Protein AF-A0A6H9S3R0-F1 (afdb_monomer_lite)

Organism: NCBI:txid191390

Secondary structure (DSSP, 8-state):
-EETTEEEETTEEEE--S-PPTT----------S---HHHHHHHHHHHHTS--TT-HHHHHHHHHHHHHHHHHHHHHHHHHHHHHHHHHHHHHHHHHHHHHHHHHHHHHHHHHHHHH---HHHHHHHHHHHHHHHHHHHHHHHHHHHHSSSTT-

Structure (mmCIF, N/CA/C/O backbone):
data_AF-A0A6H9S3R0-F1
#
_entry.id   AF-A0A6H9S3R0-F1
#
loop_
_atom_site.group_PDB
_atom_site.id
_atom_site.type_symbol
_atom_site.label_atom_id
_atom_site.label_alt_id
_atom_site.label_comp_id
_atom_site.label_asym_id
_atom_site.label_entity_id
_atom_site.label_seq_id
_atom_site.pdbx_PDB_ins_code
_atom_site.Cartn_x
_atom_site.Cartn_y
_atom_site.Cartn_z
_atom_site.occupancy
_atom_site.B_iso_or_equiv
_atom_site.auth_seq_id
_atom_site.auth_comp_id
_atom_site.auth_asym_id
_atom_site.auth_atom_id
_atom_site.pdbx_PDB_model_num
ATOM 1 N N . THR A 1 1 ? 37.879 4.107 -17.751 1.00 68.81 1 THR A N 1
ATOM 2 C CA . THR A 1 1 ? 38.901 3.214 -18.325 1.00 68.81 1 THR A CA 1
ATOM 3 C C . THR A 1 1 ? 38.232 2.282 -19.314 1.00 68.81 1 THR A C 1
ATOM 5 O O . THR A 1 1 ? 37.128 1.831 -19.045 1.00 68.81 1 THR A O 1
ATOM 8 N N . LEU A 1 2 ? 38.848 2.043 -20.473 1.00 72.81 2 LEU A N 1
ATOM 9 C CA . LEU A 1 2 ? 38.367 1.066 -21.456 1.00 72.81 2 LEU A CA 1
ATOM 10 C C . LEU A 1 2 ? 39.265 -0.171 -21.364 1.00 72.81 2 LEU A C 1
ATOM 12 O O . LEU A 1 2 ? 40.476 -0.052 -21.534 1.00 72.81 2 LEU A O 1
ATOM 16 N N . ALA A 1 3 ? 38.681 -1.328 -21.063 1.00 76.25 3 ALA A N 1
ATOM 17 C CA . ALA A 1 3 ? 39.370 -2.612 -21.031 1.00 76.25 3 ALA A CA 1
ATOM 18 C C . ALA A 1 3 ? 38.649 -3.580 -21.978 1.00 76.25 3 ALA A C 1
ATOM 20 O O . ALA A 1 3 ? 37.535 -4.027 -21.700 1.00 76.25 3 ALA A O 1
ATOM 21 N N . GLY A 1 4 ? 39.266 -3.871 -23.127 1.00 78.25 4 GLY A N 1
ATOM 22 C CA . GLY A 1 4 ? 38.613 -4.625 -24.199 1.00 78.25 4 GLY A CA 1
ATOM 23 C C . GLY A 1 4 ? 37.344 -3.914 -24.679 1.00 78.25 4 GLY A C 1
ATOM 24 O O . GLY A 1 4 ? 37.394 -2.749 -25.062 1.00 78.25 4 GLY A O 1
ATOM 25 N N . ASN A 1 5 ? 36.206 -4.607 -24.613 1.00 78.31 5 ASN A N 1
ATOM 26 C CA . ASN A 1 5 ? 34.889 -4.083 -24.987 1.00 78.31 5 ASN A CA 1
ATOM 27 C C . ASN A 1 5 ? 34.134 -3.413 -23.825 1.00 78.31 5 ASN A C 1
ATOM 29 O O . ASN A 1 5 ? 33.007 -2.965 -24.018 1.00 78.31 5 ASN A O 1
ATOM 33 N N . VAL A 1 6 ? 34.712 -3.351 -22.620 1.00 80.00 6 VAL A N 1
ATOM 34 C CA . VAL A 1 6 ? 34.047 -2.773 -21.446 1.00 80.00 6 VAL A CA 1
ATOM 35 C C . VAL A 1 6 ? 34.621 -1.396 -21.140 1.00 80.00 6 VAL A C 1
A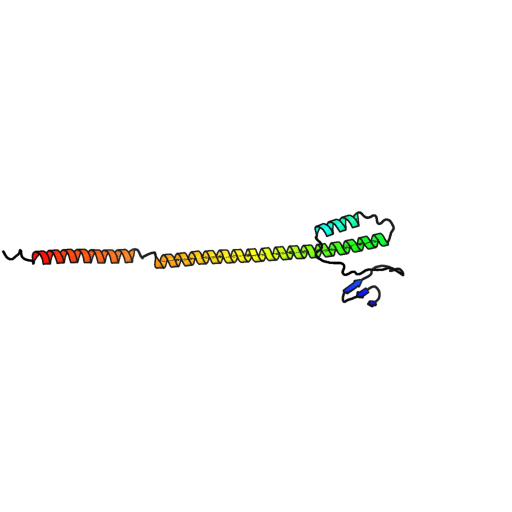TOM 37 O O . VAL A 1 6 ? 35.794 -1.253 -20.788 1.00 80.00 6 VAL A O 1
ATOM 40 N N . ALA A 1 7 ? 33.778 -0.373 -21.259 1.00 81.38 7 ALA A N 1
ATOM 41 C CA . ALA A 1 7 ? 34.076 0.982 -20.828 1.00 81.38 7 ALA A CA 1
ATOM 42 C C . ALA A 1 7 ? 33.515 1.206 -19.421 1.00 81.38 7 ALA A C 1
ATOM 44 O O . ALA A 1 7 ? 32.307 1.156 -19.208 1.00 81.38 7 ALA A O 1
ATOM 45 N N . THR A 1 8 ? 34.386 1.493 -18.460 1.00 79.75 8 THR A N 1
ATOM 46 C CA . THR A 1 8 ? 33.992 1.870 -17.100 1.00 79.75 8 THR A CA 1
ATOM 47 C C . THR A 1 8 ? 34.208 3.364 -16.898 1.00 79.75 8 THR A C 1
ATOM 49 O O . THR A 1 8 ? 35.324 3.864 -17.061 1.00 79.75 8 THR A O 1
ATOM 52 N N . ALA A 1 9 ? 33.164 4.092 -16.517 1.00 78.19 9 ALA A N 1
ATOM 53 C CA . ALA A 1 9 ? 33.238 5.514 -16.189 1.00 78.19 9 ALA A CA 1
ATOM 54 C C . ALA A 1 9 ? 32.335 5.816 -14.990 1.00 78.19 9 ALA A C 1
ATOM 56 O O . ALA A 1 9 ? 31.217 5.317 -14.916 1.00 78.19 9 ALA A O 1
ATOM 57 N N . SER 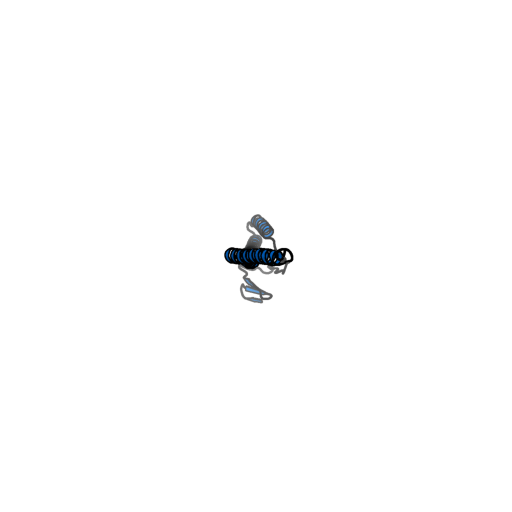A 1 10 ? 32.832 6.610 -14.036 1.00 75.88 10 SER A N 1
ATOM 58 C CA . SER A 1 10 ? 32.068 7.058 -12.857 1.00 75.88 10 SER A CA 1
ATOM 59 C C . SER A 1 10 ? 31.362 5.933 -12.075 1.00 75.88 10 SER A C 1
ATOM 61 O O . SER A 1 10 ? 30.280 6.136 -11.537 1.00 75.88 10 SER A O 1
ATOM 63 N N . GLY A 1 11 ? 31.963 4.736 -12.022 1.00 77.56 11 GLY A N 1
ATOM 64 C CA . GLY A 1 11 ? 31.417 3.562 -11.324 1.00 77.56 11 GLY A CA 1
ATOM 65 C C . GLY A 1 11 ? 30.421 2.717 -12.130 1.00 77.56 11 GLY A C 1
ATOM 66 O O . GLY A 1 11 ? 30.031 1.649 -11.669 1.00 77.56 11 GLY A O 1
ATOM 67 N N . VAL A 1 12 ? 30.052 3.138 -13.342 1.00 77.12 12 VAL A N 1
ATOM 68 C CA . VAL A 1 12 ? 29.163 2.394 -14.245 1.00 77.12 12 VAL A CA 1
ATOM 69 C C . VAL A 1 12 ? 29.993 1.687 -15.313 1.00 77.12 12 VAL A C 1
ATOM 71 O O . VAL A 1 12 ? 30.957 2.253 -15.833 1.00 77.12 12 VAL A O 1
ATOM 74 N N . SER A 1 13 ? 29.630 0.443 -15.630 1.00 82.06 13 SER A N 1
ATOM 75 C CA . SER A 1 13 ? 30.277 -0.354 -16.678 1.00 82.06 13 SER A CA 1
ATOM 76 C C . SER A 1 13 ? 29.345 -0.528 -17.870 1.00 82.06 13 SER A C 1
ATOM 78 O O . SER A 1 13 ? 28.207 -0.962 -17.718 1.00 82.06 13 SER A O 1
ATOM 80 N N . PHE A 1 14 ? 29.853 -0.214 -19.055 1.00 76.25 14 PHE A N 1
ATOM 81 C CA . PHE A 1 14 ? 29.151 -0.321 -20.326 1.00 76.25 14 PHE A CA 1
ATOM 82 C C . PHE A 1 14 ? 29.875 -1.330 -21.201 1.00 76.25 14 PHE A C 1
ATOM 84 O O . PHE A 1 14 ? 31.094 -1.260 -21.348 1.00 76.25 14 PHE A O 1
ATOM 91 N N . THR A 1 15 ? 29.129 -2.253 -21.797 1.00 81.44 15 THR A N 1
ATOM 92 C CA . THR A 1 15 ? 29.690 -3.202 -22.762 1.00 81.44 15 THR A CA 1
ATOM 93 C C . THR A 1 15 ? 29.366 -2.703 -24.162 1.00 81.44 15 THR A C 1
ATOM 95 O O . THR A 1 15 ? 28.198 -2.515 -24.497 1.00 81.44 15 THR A O 1
ATOM 98 N N . LEU A 1 16 ? 30.398 -2.444 -24.960 1.00 76.00 16 LEU A N 1
ATOM 99 C CA . LEU A 1 16 ? 30.272 -2.034 -26.351 1.00 76.00 16 LEU A CA 1
ATOM 100 C C . LEU A 1 16 ? 30.363 -3.280 -27.231 1.00 76.00 16 LEU A C 1
ATOM 102 O O . LEU A 1 16 ? 31.426 -3.894 -27.340 1.00 76.00 16 LEU A O 1
ATOM 106 N N . ASN A 1 17 ? 29.260 -3.653 -27.874 1.00 70.25 17 ASN A N 1
ATOM 107 C CA . ASN A 1 17 ? 29.221 -4.789 -28.791 1.00 70.25 17 ASN A CA 1
ATOM 108 C C . ASN A 1 17 ? 29.345 -4.283 -30.236 1.00 70.25 17 ASN A C 1
ATOM 110 O O . ASN A 1 17 ? 28.488 -3.535 -30.691 1.00 70.25 17 ASN A O 1
ATOM 114 N N . GLY A 1 18 ? 30.383 -4.716 -30.960 1.00 68.25 18 GLY A N 1
ATOM 115 C CA . GLY A 1 18 ? 30.615 -4.357 -32.366 1.00 68.25 18 GLY A CA 1
ATOM 116 C C . GLY A 1 18 ? 32.012 -3.791 -32.637 1.00 68.25 18 GLY A C 1
ATOM 117 O O . GLY A 1 18 ? 32.807 -3.590 -31.718 1.00 68.25 18 GLY A O 1
ATOM 118 N N . ALA A 1 19 ? 32.322 -3.560 -33.917 1.00 64.75 19 ALA A N 1
ATOM 119 C CA . ALA A 1 19 ? 33.553 -2.895 -34.334 1.00 64.75 19 ALA A CA 1
ATOM 120 C C . ALA A 1 19 ? 33.387 -1.376 -34.184 1.00 64.75 19 ALA A C 1
ATOM 122 O O . ALA A 1 19 ? 32.747 -0.736 -35.013 1.00 64.75 19 ALA A O 1
ATOM 123 N N . VAL A 1 20 ? 33.939 -0.818 -33.108 1.00 66.25 20 VAL A N 1
ATOM 124 C CA . VAL A 1 20 ? 33.999 0.633 -32.878 1.00 66.25 20 VAL A CA 1
ATOM 125 C C . VAL A 1 20 ? 35.008 1.253 -33.845 1.00 66.25 20 VAL A C 1
ATOM 127 O O . VAL A 1 20 ? 36.172 0.843 -33.864 1.00 66.25 20 VAL A O 1
ATOM 130 N N . ALA A 1 21 ? 34.573 2.210 -34.664 1.00 70.19 21 ALA A N 1
ATOM 131 C CA . ALA A 1 21 ? 35.440 2.893 -35.617 1.00 70.19 21 ALA A CA 1
ATOM 132 C C . ALA A 1 21 ? 36.190 4.059 -34.951 1.00 70.19 21 ALA A C 1
ATOM 134 O O . ALA A 1 21 ? 35.775 4.607 -33.926 1.00 70.19 21 ALA A O 1
ATOM 135 N N . ALA A 1 22 ? 37.317 4.467 -35.541 1.00 67.75 22 ALA A N 1
ATOM 136 C CA . ALA A 1 22 ? 38.037 5.650 -35.080 1.00 67.75 22 ALA A CA 1
ATOM 137 C C . ALA A 1 22 ? 37.142 6.897 -35.222 1.00 67.75 22 ALA A C 1
ATOM 139 O O . ALA A 1 22 ? 36.625 7.159 -36.305 1.00 67.75 22 ALA A O 1
ATOM 140 N N . ASN A 1 23 ? 37.024 7.675 -34.139 1.00 71.75 23 ASN A N 1
ATOM 141 C CA . ASN A 1 23 ? 36.147 8.848 -33.975 1.00 71.75 23 ASN A CA 1
ATOM 142 C C . ASN A 1 23 ? 34.664 8.575 -33.656 1.00 71.75 23 ASN A C 1
ATOM 144 O O . ASN A 1 23 ? 33.895 9.536 -33.602 1.00 71.75 23 ASN A O 1
ATOM 148 N N . ASP A 1 24 ? 34.258 7.335 -33.363 1.00 70.25 24 ASP A N 1
ATOM 149 C CA . ASP A 1 24 ? 32.936 7.097 -32.771 1.00 70.25 24 ASP A CA 1
ATOM 150 C C . ASP A 1 24 ? 32.849 7.761 -31.387 1.00 70.25 24 ASP A C 1
ATOM 152 O O . ASP A 1 24 ? 33.667 7.512 -30.496 1.00 70.25 24 ASP A O 1
ATOM 156 N N . GLN A 1 25 ? 31.847 8.623 -31.201 1.00 69.94 25 GLN A N 1
ATOM 157 C CA . GLN A 1 25 ? 31.596 9.303 -29.933 1.00 69.94 25 GLN A CA 1
ATOM 158 C C . GLN A 1 25 ? 30.324 8.771 -29.279 1.00 69.94 25 GLN A C 1
ATOM 160 O O . GLN A 1 25 ? 29.223 8.912 -29.808 1.00 69.94 25 GLN A O 1
ATOM 165 N N . PHE A 1 26 ? 30.477 8.219 -28.077 1.00 71.69 26 PHE A N 1
ATOM 166 C CA . PHE A 1 26 ? 29.367 7.869 -27.199 1.00 71.69 26 PHE A CA 1
ATOM 167 C C . PHE A 1 26 ? 29.250 8.944 -26.126 1.00 71.69 26 PHE A C 1
ATOM 169 O O . PHE A 1 26 ? 30.103 9.053 -25.244 1.00 71.69 26 PHE A O 1
ATOM 176 N N . SER A 1 27 ? 28.204 9.764 -26.215 1.00 70.44 27 SER A N 1
ATOM 177 C CA . SER A 1 27 ? 27.914 10.753 -25.181 1.00 70.44 27 SER A CA 1
ATOM 178 C C . SER A 1 27 ? 27.086 10.104 -24.082 1.00 70.44 27 SER A C 1
ATOM 180 O O . SER A 1 27 ? 25.911 9.792 -24.272 1.00 70.44 27 SER A O 1
ATOM 182 N N . ILE A 1 28 ? 27.713 9.899 -22.928 1.00 63.69 28 ILE A N 1
ATOM 183 C CA . ILE A 1 28 ? 27.019 9.543 -21.694 1.00 63.69 28 ILE A CA 1
ATOM 184 C C . ILE A 1 28 ? 26.742 10.859 -20.980 1.00 63.69 28 ILE A C 1
ATOM 186 O O . ILE A 1 28 ? 27.537 11.336 -20.171 1.00 63.69 28 ILE A O 1
ATOM 190 N N . ALA A 1 29 ? 25.630 11.488 -21.335 1.00 62.81 29 ALA A N 1
ATOM 191 C CA . ALA A 1 29 ? 25.130 12.607 -20.566 1.00 62.81 29 ALA A CA 1
ATOM 192 C C . ALA A 1 29 ? 24.313 12.056 -19.394 1.00 62.81 29 ALA A C 1
ATOM 194 O O . ALA A 1 29 ? 23.447 11.203 -19.587 1.00 62.81 29 ALA A O 1
ATOM 195 N N . VAL A 1 30 ? 24.517 12.609 -18.196 1.00 56.25 30 VAL A N 1
ATOM 196 C CA . VAL A 1 30 ? 23.500 12.586 -17.131 1.00 56.25 30 VAL A CA 1
ATOM 197 C C . VAL A 1 30 ? 22.379 13.532 -17.573 1.00 56.25 30 VAL A C 1
ATOM 199 O O . VAL A 1 30 ? 22.127 14.561 -16.955 1.00 56.25 30 VAL A O 1
ATOM 202 N N . ASN A 1 31 ? 21.789 13.287 -18.742 1.00 47.38 31 ASN A N 1
ATOM 203 C CA . ASN A 1 31 ? 20.729 14.134 -19.245 1.00 47.38 31 ASN A CA 1
ATOM 204 C C . ASN A 1 31 ? 19.456 13.724 -18.510 1.00 47.38 31 ASN A C 1
ATOM 206 O O . ASN A 1 31 ? 18.784 12.777 -18.902 1.00 47.38 31 ASN A O 1
ATOM 210 N N . THR A 1 32 ? 19.225 14.381 -17.374 1.00 43.47 32 THR A N 1
ATOM 211 C CA . THR A 1 32 ? 17.910 14.581 -16.757 1.00 43.47 32 THR A CA 1
ATOM 212 C C . THR A 1 32 ? 16.987 13.356 -16.787 1.00 43.47 32 THR A C 1
ATOM 214 O O . THR A 1 32 ? 15.903 13.405 -17.364 1.00 43.47 32 THR A O 1
ATOM 217 N N . HIS A 1 33 ? 17.357 12.269 -16.101 1.00 50.28 33 HIS A N 1
ATOM 218 C CA . HIS A 1 33 ? 16.394 11.239 -15.677 1.00 50.28 33 HIS A CA 1
ATOM 219 C C . HIS A 1 33 ? 15.467 11.771 -14.564 1.00 50.28 33 HIS A C 1
ATOM 221 O O . HIS A 1 33 ? 15.236 11.117 -13.549 1.00 50.28 33 HIS A O 1
ATOM 227 N N . GLU A 1 34 ? 14.926 12.973 -14.747 1.00 53.97 34 GLU A N 1
ATOM 228 C CA . GLU A 1 34 ? 13.791 13.458 -13.979 1.00 53.97 34 GLU A CA 1
ATOM 229 C C . GLU A 1 34 ? 12.566 12.739 -14.546 1.00 53.97 34 GLU A C 1
ATOM 231 O O . GLU A 1 34 ? 11.930 13.198 -15.487 1.00 53.97 34 GLU A O 1
ATOM 236 N N . THR A 1 35 ? 12.288 11.542 -14.027 1.00 64.50 35 THR A N 1
ATOM 237 C CA . THR A 1 35 ? 10.988 10.863 -14.166 1.00 64.50 35 THR A CA 1
ATOM 238 C C . THR A 1 35 ? 10.433 10.808 -15.601 1.00 64.50 35 THR A C 1
ATOM 240 O O . THR A 1 35 ? 9.527 11.556 -15.964 1.00 64.50 35 THR A O 1
ATOM 243 N N . GLN A 1 36 ? 10.928 9.885 -16.431 1.00 73.31 36 GLN A N 1
ATOM 244 C CA . GLN A 1 36 ? 10.321 9.650 -17.745 1.00 73.31 36 GLN A CA 1
ATOM 245 C C . GLN A 1 36 ? 8.956 8.966 -17.578 1.00 73.31 36 GLN A C 1
ATOM 247 O O . GLN A 1 36 ? 8.854 7.888 -16.993 1.00 73.31 36 GLN A O 1
ATOM 252 N N . ASN A 1 37 ? 7.899 9.570 -18.128 1.00 83.38 37 ASN A N 1
ATOM 253 C CA . ASN A 1 37 ? 6.583 8.940 -18.165 1.00 83.38 37 ASN A CA 1
ATOM 254 C C . ASN A 1 37 ? 6.597 7.668 -19.043 1.00 83.38 37 ASN A C 1
ATOM 256 O O . ASN A 1 37 ? 7.238 7.618 -20.098 1.00 83.38 37 ASN A O 1
ATOM 260 N N . VAL A 1 38 ? 5.849 6.638 -18.636 1.00 85.25 38 VAL A N 1
ATOM 261 C CA . VAL A 1 38 ? 5.735 5.374 -19.386 1.00 85.25 38 VAL A CA 1
ATOM 262 C C . VAL A 1 38 ? 5.121 5.596 -20.776 1.00 85.25 38 VAL A C 1
ATOM 264 O O . VAL A 1 38 ? 5.560 4.986 -21.746 1.00 85.25 38 VAL A O 1
ATOM 267 N N . LEU A 1 39 ? 4.162 6.515 -20.914 1.00 87.88 39 LEU A N 1
ATOM 268 C CA . LEU A 1 39 ? 3.537 6.852 -22.197 1.00 87.88 39 LEU A CA 1
ATOM 269 C C . LEU A 1 39 ? 4.520 7.535 -23.150 1.00 87.88 39 LEU A C 1
ATOM 271 O O . LEU A 1 39 ? 4.542 7.233 -24.342 1.00 87.88 39 LEU A O 1
ATOM 275 N N . ASP A 1 40 ? 5.379 8.405 -22.625 1.00 88.31 40 ASP A N 1
ATOM 276 C CA . ASP A 1 40 ? 6.442 9.031 -23.412 1.00 88.31 40 ASP A CA 1
ATOM 277 C C . ASP A 1 40 ? 7.484 8.004 -23.852 1.00 88.31 40 ASP A C 1
ATOM 279 O O . ASP A 1 40 ? 7.929 8.033 -24.996 1.00 88.31 40 ASP A O 1
ATOM 283 N N . THR A 1 41 ? 7.804 7.039 -22.984 1.00 87.31 41 THR A N 1
ATOM 284 C CA . THR A 1 41 ? 8.678 5.905 -23.320 1.00 87.31 41 THR A CA 1
ATOM 285 C C . THR A 1 41 ? 8.111 5.104 -24.497 1.00 87.31 41 THR A C 1
ATOM 287 O O . THR A 1 41 ? 8.830 4.791 -25.446 1.00 87.31 41 THR A O 1
ATOM 290 N N . VAL A 1 42 ? 6.804 4.822 -24.487 1.00 87.56 42 VAL A N 1
ATOM 291 C CA . VAL A 1 42 ? 6.118 4.127 -25.590 1.00 87.56 42 VAL A CA 1
ATOM 292 C C . VAL A 1 42 ? 6.106 4.980 -26.865 1.00 87.56 42 VAL A C 1
ATOM 294 O O . VAL A 1 42 ? 6.355 4.464 -27.956 1.00 87.56 42 VAL A O 1
ATOM 297 N N . ASN A 1 43 ? 5.875 6.290 -26.753 1.00 89.25 43 ASN A N 1
ATOM 298 C CA . ASN A 1 43 ? 5.905 7.210 -27.893 1.00 89.25 43 ASN A CA 1
ATOM 299 C C . ASN A 1 43 ? 7.299 7.319 -28.530 1.00 89.25 43 ASN A C 1
ATOM 301 O O . ASN A 1 43 ? 7.414 7.345 -29.761 1.00 89.25 43 ASN A O 1
ATOM 305 N N . GLN A 1 44 ? 8.352 7.364 -27.715 1.00 86.69 44 GLN A N 1
ATOM 306 C CA . GLN A 1 44 ? 9.741 7.362 -28.171 1.00 86.69 44 GLN A CA 1
ATOM 307 C C . GLN A 1 44 ? 10.083 6.038 -28.861 1.00 86.69 44 GLN A C 1
ATOM 309 O O . GLN A 1 44 ? 10.614 6.059 -29.970 1.00 86.69 44 GLN A O 1
ATOM 314 N N . LEU A 1 45 ? 9.680 4.901 -28.282 1.00 87.00 45 LEU A N 1
ATOM 315 C CA . LEU A 1 45 ? 9.882 3.581 -28.883 1.00 87.00 45 LEU A CA 1
ATOM 316 C C . LEU A 1 45 ? 9.170 3.448 -30.236 1.00 87.00 45 LEU A C 1
ATOM 318 O O . LEU A 1 45 ? 9.772 3.013 -31.213 1.00 87.00 45 LEU A O 1
ATOM 322 N N . ARG A 1 46 ? 7.908 3.883 -30.328 1.00 89.44 46 ARG A N 1
ATOM 323 C CA . ARG A 1 46 ? 7.160 3.933 -31.595 1.00 89.44 46 ARG A CA 1
ATOM 324 C C . ARG A 1 46 ? 7.905 4.756 -32.646 1.00 89.44 46 ARG A C 1
ATOM 326 O O . ARG A 1 46 ? 7.978 4.366 -33.805 1.00 89.44 46 ARG A O 1
ATOM 333 N N . THR A 1 47 ? 8.437 5.909 -32.251 1.00 89.19 47 THR A N 1
ATOM 334 C CA . THR A 1 47 ? 9.162 6.804 -33.162 1.00 89.19 47 THR A CA 1
ATOM 335 C C . THR A 1 47 ? 10.466 6.164 -33.640 1.00 89.19 47 THR A C 1
ATOM 337 O O . THR A 1 47 ? 10.767 6.218 -34.831 1.00 89.19 47 THR A O 1
ATOM 340 N N . ALA A 1 48 ? 11.192 5.487 -32.747 1.00 86.19 48 ALA A N 1
ATOM 341 C CA . ALA A 1 48 ? 12.390 4.731 -33.096 1.00 86.19 48 ALA A CA 1
ATOM 342 C C . ALA A 1 48 ? 12.083 3.593 -34.083 1.00 86.19 48 ALA A C 1
ATOM 344 O O . ALA A 1 48 ? 12.764 3.476 -35.096 1.00 86.19 48 ALA A O 1
ATOM 345 N N . LEU A 1 49 ? 11.019 2.816 -33.849 1.00 86.31 49 LEU A N 1
ATOM 346 C CA . LEU A 1 49 ? 10.592 1.723 -34.737 1.00 86.31 49 LEU A CA 1
ATOM 347 C C . LEU A 1 49 ? 10.111 2.200 -36.116 1.00 86.31 49 LEU A C 1
ATOM 349 O O . LEU A 1 49 ? 10.245 1.472 -37.092 1.00 86.31 49 LEU A O 1
ATOM 353 N N . ASN A 1 50 ? 9.563 3.414 -36.207 1.00 87.81 50 ASN A N 1
ATOM 354 C CA . ASN A 1 50 ? 9.121 4.008 -37.472 1.00 87.81 50 ASN A CA 1
ATOM 355 C C . ASN A 1 50 ? 10.251 4.698 -38.254 1.00 87.81 50 ASN A C 1
ATOM 357 O O . ASN A 1 50 ? 10.012 5.191 -39.356 1.00 87.81 50 ASN A O 1
ATOM 361 N N . THR A 1 51 ? 11.458 4.783 -37.692 1.00 84.38 51 THR A N 1
ATOM 362 C CA . THR A 1 51 ? 12.600 5.405 -38.367 1.00 84.38 51 THR A CA 1
ATOM 363 C C . THR A 1 51 ? 13.254 4.380 -39.304 1.00 84.38 51 THR A C 1
ATOM 365 O O . THR A 1 51 ? 13.671 3.327 -38.822 1.00 84.38 51 THR A O 1
ATOM 368 N N . PRO A 1 52 ? 13.368 4.648 -40.621 1.00 81.44 52 PRO A N 1
ATOM 369 C CA . PRO A 1 52 ? 14.010 3.725 -41.556 1.00 81.44 52 PRO A CA 1
ATOM 370 C C . PRO A 1 52 ? 15.477 3.479 -41.187 1.00 81.44 52 PRO A C 1
ATOM 372 O O . PRO A 1 52 ? 16.211 4.423 -40.890 1.00 81.44 52 PRO A O 1
ATOM 375 N N . THR A 1 53 ? 15.909 2.220 -41.230 1.00 80.56 53 THR A N 1
ATOM 376 C CA . THR A 1 53 ? 17.280 1.794 -40.891 1.00 80.56 53 THR A CA 1
ATOM 377 C C . THR A 1 53 ? 18.033 1.180 -42.073 1.00 80.56 53 THR A C 1
ATOM 379 O O . THR A 1 53 ? 19.123 0.639 -41.886 1.00 80.56 53 THR A O 1
ATOM 382 N N . ASP A 1 54 ? 17.473 1.260 -43.285 1.00 78.75 54 ASP A N 1
ATOM 383 C CA . ASP A 1 54 ? 17.950 0.544 -44.471 1.00 78.75 54 ASP A CA 1
ATOM 384 C C . ASP A 1 54 ? 19.434 0.808 -44.773 1.00 78.75 54 ASP A C 1
ATOM 386 O O . ASP A 1 54 ? 19.821 1.858 -45.284 1.00 78.75 54 ASP A O 1
ATOM 390 N N . GLY A 1 55 ? 20.270 -0.187 -44.462 1.00 68.19 55 GLY A N 1
ATOM 391 C CA . GLY A 1 55 ? 21.691 -0.229 -44.811 1.00 68.19 55 GLY A CA 1
ATOM 392 C C . GLY A 1 55 ? 22.621 0.666 -43.983 1.00 68.19 55 GLY A C 1
ATOM 393 O O . GLY A 1 55 ? 23.832 0.601 -44.193 1.00 68.19 55 GLY A O 1
ATOM 394 N N . ASP A 1 56 ? 22.104 1.462 -43.040 1.00 79.88 56 ASP A N 1
ATOM 395 C CA . ASP A 1 56 ? 22.919 2.331 -42.184 1.0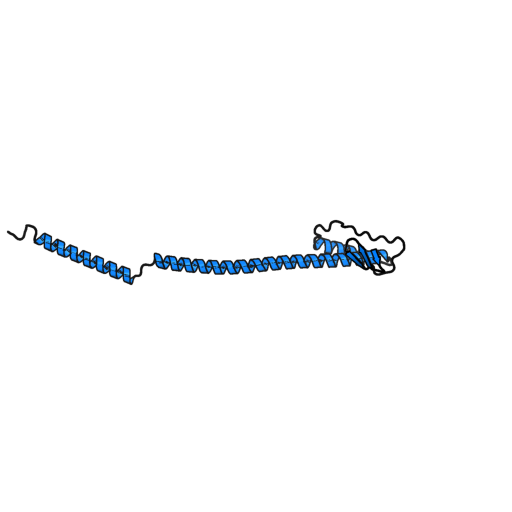0 79.88 56 ASP A CA 1
ATOM 396 C C . ASP A 1 56 ? 23.176 1.688 -40.812 1.00 79.88 56 ASP A C 1
ATOM 398 O O . ASP A 1 56 ? 22.307 1.626 -39.935 1.00 79.88 56 ASP A O 1
ATOM 402 N N . ASN A 1 57 ? 24.421 1.255 -40.599 1.00 76.38 57 ASN A N 1
ATOM 403 C CA . ASN A 1 57 ? 24.878 0.693 -39.330 1.00 76.38 57 ASN A CA 1
ATOM 404 C C . ASN A 1 57 ? 24.661 1.655 -38.146 1.00 76.38 57 ASN A C 1
ATOM 406 O O . ASN A 1 57 ? 24.387 1.201 -37.036 1.00 76.38 57 ASN A O 1
ATOM 410 N N . ILE A 1 58 ? 24.733 2.975 -38.353 1.00 77.12 58 ILE A N 1
ATOM 411 C CA . ILE A 1 58 ? 24.507 3.972 -37.296 1.00 77.12 58 ILE A CA 1
ATOM 412 C C . ILE A 1 58 ? 23.023 4.019 -36.915 1.00 77.12 58 ILE A C 1
ATOM 414 O O . ILE A 1 58 ? 22.692 4.084 -35.727 1.00 77.12 58 ILE A O 1
ATOM 418 N N . ALA A 1 59 ? 22.121 3.957 -37.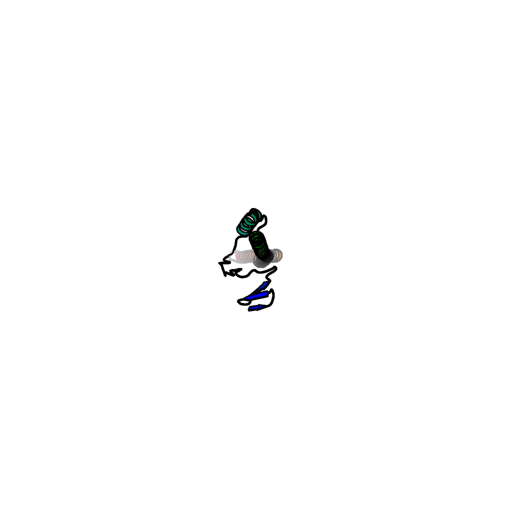896 1.00 78.31 59 ALA A N 1
ATOM 419 C CA . ALA A 1 59 ? 20.679 3.931 -37.658 1.00 78.31 59 ALA A CA 1
ATOM 420 C C . ALA A 1 59 ? 20.254 2.662 -36.896 1.00 78.31 59 ALA A C 1
ATOM 422 O O . ALA A 1 59 ? 19.483 2.749 -35.938 1.00 78.31 59 ALA A O 1
ATOM 423 N N . ILE A 1 60 ? 20.832 1.505 -37.239 1.00 80.62 60 ILE A N 1
ATOM 424 C CA . ILE A 1 60 ? 20.615 0.237 -36.521 1.00 80.62 60 ILE A CA 1
ATOM 425 C C . ILE A 1 60 ? 21.103 0.334 -35.067 1.00 80.62 60 ILE A C 1
ATOM 427 O O . ILE A 1 60 ? 20.404 -0.090 -34.144 1.00 80.62 60 ILE A O 1
ATOM 431 N N . GLN A 1 61 ? 22.276 0.928 -34.825 1.00 79.00 61 GLN A N 1
ATOM 432 C CA . GLN A 1 61 ? 22.781 1.108 -33.460 1.00 79.00 61 GLN A CA 1
ATOM 433 C C . GLN A 1 61 ? 21.912 2.064 -32.629 1.00 79.00 61 GLN A C 1
ATOM 435 O O . GLN A 1 61 ? 21.638 1.779 -31.461 1.00 79.00 61 GLN A O 1
ATOM 440 N N . LYS A 1 62 ? 21.414 3.157 -33.221 1.00 79.81 62 LYS A N 1
ATOM 441 C CA . LYS A 1 62 ? 20.471 4.075 -32.555 1.00 79.81 62 LYS A CA 1
ATOM 442 C C . LYS A 1 62 ? 19.155 3.388 -32.193 1.00 79.81 62 LYS A C 1
ATOM 444 O O . LYS A 1 62 ? 18.645 3.607 -31.094 1.00 79.81 62 LYS A O 1
ATOM 449 N N . LEU A 1 63 ? 18.636 2.533 -33.075 1.00 84.25 63 LEU A N 1
ATOM 450 C CA . LEU A 1 63 ? 17.437 1.741 -32.806 1.00 84.25 63 LEU A CA 1
ATOM 451 C C . LEU A 1 63 ? 17.644 0.798 -31.611 1.00 84.25 63 LEU A C 1
ATOM 453 O O . LEU A 1 63 ? 16.834 0.797 -30.685 1.00 84.25 63 LEU A O 1
ATOM 457 N N . ASN A 1 64 ? 18.754 0.056 -31.589 1.00 83.75 64 ASN A N 1
ATOM 458 C CA . ASN A 1 64 ? 19.083 -0.851 -30.485 1.00 83.75 64 ASN A CA 1
ATOM 459 C C . ASN A 1 64 ? 19.259 -0.111 -29.150 1.00 83.75 64 ASN A C 1
ATOM 461 O O . ASN A 1 64 ? 18.768 -0.573 -28.120 1.00 83.75 64 ASN A O 1
ATOM 465 N N . ALA A 1 65 ? 19.909 1.057 -29.158 1.00 81.00 65 ALA A N 1
ATOM 466 C CA . ALA A 1 65 ? 20.062 1.886 -27.964 1.00 81.00 65 ALA A CA 1
ATOM 467 C C . ALA A 1 65 ? 18.710 2.412 -27.447 1.00 81.00 65 ALA A C 1
ATOM 469 O O . ALA A 1 65 ? 18.444 2.365 -26.244 1.00 81.00 65 ALA A O 1
ATOM 470 N N . SER A 1 66 ? 17.831 2.864 -28.349 1.00 83.56 66 SER A N 1
ATOM 471 C CA . SER A 1 66 ? 16.480 3.308 -27.989 1.00 83.56 66 SER A CA 1
ATOM 472 C C . SER A 1 66 ? 15.634 2.165 -27.423 1.00 83.56 66 SER A C 1
ATOM 474 O O . SER A 1 66 ? 14.954 2.357 -26.417 1.00 83.56 66 SER A O 1
ATOM 476 N N . LEU A 1 67 ? 15.733 0.961 -27.996 1.00 86.31 67 LEU A N 1
ATOM 477 C CA . LEU A 1 67 ? 15.045 -0.227 -27.493 1.00 86.31 67 LEU A CA 1
ATOM 478 C C . LEU A 1 67 ? 15.525 -0.609 -26.086 1.00 86.31 67 LEU A C 1
ATOM 480 O O . LEU A 1 67 ? 14.704 -0.837 -25.200 1.00 86.31 67 LEU A O 1
ATOM 484 N N . ALA A 1 68 ? 16.841 -0.631 -25.859 1.00 85.00 68 ALA A N 1
ATOM 485 C CA . ALA A 1 68 ? 17.411 -0.925 -24.546 1.00 85.00 68 ALA A CA 1
ATOM 486 C C . ALA A 1 68 ? 16.952 0.090 -23.483 1.00 85.00 68 ALA A C 1
ATOM 488 O O . ALA A 1 68 ? 16.564 -0.297 -22.379 1.00 85.00 68 ALA A O 1
ATOM 489 N N . SER A 1 69 ? 16.927 1.381 -23.830 1.00 83.94 69 SER A N 1
ATOM 490 C CA . SER A 1 69 ? 16.422 2.433 -22.943 1.00 83.94 69 SER A CA 1
ATOM 491 C C . SER A 1 69 ? 14.923 2.285 -22.663 1.00 83.94 69 SER A C 1
ATOM 493 O O . SER A 1 69 ? 14.506 2.376 -21.508 1.00 83.94 69 SER A O 1
ATOM 495 N N . ALA A 1 70 ? 14.114 1.981 -23.683 1.00 87.00 70 ALA A N 1
ATOM 496 C CA . ALA A 1 70 ? 12.678 1.776 -23.524 1.00 87.00 70 ALA A CA 1
ATOM 497 C C . ALA A 1 70 ? 12.355 0.587 -22.608 1.00 87.00 70 ALA A C 1
ATOM 499 O O . ALA A 1 70 ? 11.478 0.697 -21.752 1.00 87.00 70 ALA A O 1
ATOM 500 N N . ILE A 1 71 ? 13.092 -0.522 -22.737 1.00 88.25 71 ILE A N 1
ATOM 501 C CA . ILE A 1 71 ? 12.951 -1.692 -21.860 1.00 88.25 71 ILE A CA 1
ATOM 502 C C . ILE A 1 71 ? 13.297 -1.323 -20.412 1.00 88.25 71 ILE A C 1
ATOM 504 O O . ILE A 1 71 ? 12.524 -1.638 -19.508 1.00 88.25 71 ILE A O 1
ATOM 508 N N . GLY A 1 72 ? 14.411 -0.619 -20.182 1.00 87.50 72 GLY A N 1
ATOM 509 C CA . GLY A 1 72 ? 14.809 -0.188 -18.836 1.00 87.50 72 GLY A CA 1
ATOM 510 C C . GLY A 1 72 ? 13.793 0.755 -18.178 1.00 87.50 72 GLY A C 1
ATOM 511 O O . GLY A 1 72 ? 13.446 0.587 -17.005 1.00 87.50 72 GLY A O 1
ATOM 512 N N . ASN A 1 73 ? 13.253 1.702 -18.946 1.00 87.00 73 ASN A N 1
ATOM 513 C CA . ASN A 1 73 ? 12.224 2.630 -18.475 1.00 87.00 73 ASN A CA 1
ATOM 514 C C . ASN A 1 73 ? 10.891 1.916 -18.190 1.00 87.00 73 ASN A C 1
ATOM 516 O O . ASN A 1 73 ? 10.249 2.199 -17.179 1.00 87.00 73 ASN A O 1
ATOM 520 N N . LEU A 1 74 ? 10.479 0.962 -19.034 1.00 89.19 74 LEU A N 1
ATOM 521 C CA . LEU A 1 74 ? 9.253 0.184 -18.828 1.00 89.19 74 LEU A CA 1
ATOM 522 C C . LEU A 1 74 ? 9.355 -0.746 -17.611 1.00 89.19 74 LEU A C 1
ATOM 524 O O . LEU A 1 74 ? 8.396 -0.848 -16.842 1.00 89.19 74 LEU A O 1
ATOM 528 N N . ALA A 1 75 ? 10.508 -1.390 -17.412 1.00 90.50 75 ALA A N 1
ATOM 529 C CA . ALA A 1 75 ? 10.778 -2.188 -16.218 1.00 90.50 75 ALA A CA 1
ATOM 530 C C . ALA A 1 75 ? 10.652 -1.323 -14.955 1.00 90.50 75 ALA A C 1
ATOM 532 O O . ALA A 1 75 ? 9.858 -1.633 -14.071 1.00 90.50 75 ALA A O 1
ATOM 533 N N . SER A 1 76 ? 11.310 -0.160 -14.945 1.00 89.44 76 SER A N 1
ATOM 534 C CA . SER A 1 76 ? 11.223 0.796 -13.833 1.00 89.44 76 SER A CA 1
ATOM 535 C C . SER A 1 76 ? 9.785 1.272 -13.584 1.00 89.44 76 SER A C 1
ATOM 537 O O . SER A 1 76 ? 9.347 1.367 -12.439 1.00 89.44 76 SER A O 1
ATOM 539 N N . GLY A 1 77 ? 9.013 1.542 -14.643 1.00 89.12 77 GLY A N 1
ATOM 540 C CA . GLY A 1 77 ? 7.599 1.912 -14.528 1.00 89.12 77 GLY A CA 1
ATOM 541 C C . GLY A 1 77 ? 6.730 0.795 -13.939 1.00 89.12 77 GLY A C 1
ATOM 542 O O . GLY A 1 77 ? 5.837 1.064 -13.134 1.00 89.12 77 GLY A O 1
ATOM 543 N N . THR A 1 78 ? 7.021 -0.459 -14.288 1.00 91.06 78 THR A N 1
ATOM 544 C CA . THR A 1 78 ? 6.337 -1.641 -13.742 1.00 91.06 78 THR A CA 1
ATOM 545 C C . THR A 1 78 ? 6.650 -1.831 -12.257 1.00 91.06 78 THR A C 1
ATOM 547 O O . THR A 1 78 ? 5.744 -2.122 -11.471 1.00 91.06 78 THR A O 1
ATOM 550 N N . ASP A 1 79 ? 7.896 -1.592 -11.845 1.00 92.44 79 ASP A N 1
ATOM 551 C CA . ASP A 1 79 ? 8.301 -1.641 -10.436 1.00 92.44 79 ASP A CA 1
ATOM 552 C C . ASP A 1 79 ? 7.599 -0.557 -9.610 1.00 92.44 79 ASP A C 1
ATOM 554 O O . ASP A 1 79 ? 7.097 -0.832 -8.517 1.00 92.44 79 ASP A O 1
ATOM 558 N N . GLN A 1 80 ? 7.482 0.663 -10.147 1.00 91.81 80 GLN A N 1
ATOM 559 C CA . GLN A 1 80 ? 6.735 1.742 -9.491 1.00 91.81 80 GLN A CA 1
ATOM 560 C C . GLN A 1 80 ? 5.250 1.399 -9.334 1.00 91.81 80 GLN A C 1
ATOM 562 O O . GLN A 1 80 ? 4.680 1.597 -8.260 1.00 91.81 80 GLN A O 1
ATOM 567 N N . LEU A 1 81 ? 4.625 0.834 -10.371 1.00 92.81 81 LEU A N 1
ATOM 568 C CA . LEU A 1 81 ? 3.234 0.386 -10.306 1.00 92.81 81 LEU A CA 1
ATOM 569 C C . LEU A 1 81 ? 3.046 -0.733 -9.272 1.00 92.81 81 LEU A C 1
ATOM 571 O O . LEU A 1 81 ? 2.105 -0.691 -8.481 1.00 92.81 81 LEU A O 1
ATOM 575 N N . THR A 1 82 ? 3.961 -1.699 -9.234 1.00 95.81 82 THR A N 1
ATOM 576 C CA . THR A 1 82 ? 3.926 -2.806 -8.269 1.00 95.81 82 THR A CA 1
ATOM 577 C C . THR A 1 82 ? 4.108 -2.304 -6.837 1.00 95.81 82 THR A C 1
ATOM 579 O O . THR A 1 82 ? 3.373 -2.716 -5.941 1.00 95.81 82 THR A O 1
ATOM 582 N N . SER A 1 83 ? 5.026 -1.360 -6.617 1.00 96.12 83 SER A N 1
ATOM 583 C CA . SER A 1 83 ? 5.225 -0.697 -5.324 1.00 96.12 83 SER A CA 1
ATOM 584 C C . SER A 1 83 ? 3.965 0.045 -4.866 1.00 96.12 83 SER A C 1
ATOM 586 O O . SER A 1 83 ? 3.512 -0.123 -3.730 1.00 96.12 83 SER A O 1
ATOM 588 N N . ALA A 1 84 ? 3.330 0.799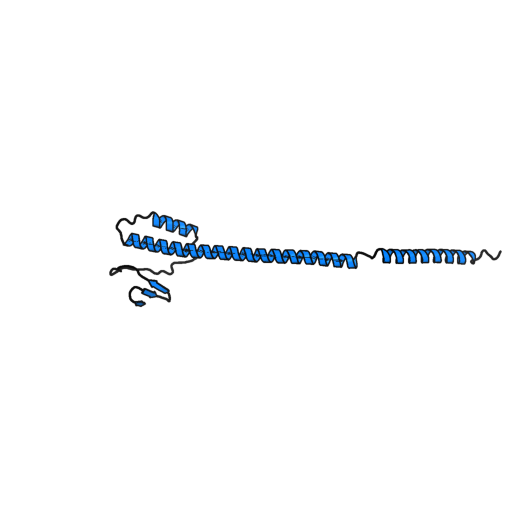 -5.770 1.00 95.81 84 ALA A N 1
ATOM 589 C CA . ALA A 1 84 ? 2.073 1.483 -5.487 1.00 95.81 84 ALA A CA 1
ATOM 590 C C . ALA A 1 84 ? 0.951 0.491 -5.136 1.00 95.81 84 ALA A C 1
ATOM 592 O O . ALA A 1 84 ? 0.257 0.682 -4.137 1.00 95.81 84 ALA A O 1
ATOM 593 N N . LEU A 1 85 ? 0.809 -0.597 -5.899 1.00 96.56 85 LEU A N 1
ATOM 594 C CA . LEU A 1 85 ? -0.180 -1.641 -5.630 1.00 96.56 85 LEU A CA 1
ATOM 595 C C . LEU A 1 85 ? 0.068 -2.323 -4.279 1.00 96.56 85 LEU A C 1
ATOM 597 O O . LEU A 1 85 ? -0.869 -2.519 -3.507 1.00 96.56 85 LEU A O 1
ATOM 601 N N . SER A 1 86 ? 1.327 -2.617 -3.953 1.00 97.00 86 SER A N 1
ATOM 602 C CA . SER A 1 86 ? 1.707 -3.172 -2.654 1.00 97.00 86 SER A CA 1
ATOM 603 C C . SER A 1 86 ? 1.384 -2.210 -1.508 1.00 97.00 86 SER A C 1
ATOM 605 O O . SER A 1 86 ? 0.907 -2.642 -0.459 1.00 97.00 86 SER A O 1
ATOM 607 N N . SER A 1 87 ? 1.601 -0.904 -1.694 1.00 97.44 87 SER A N 1
ATOM 608 C CA . SER A 1 87 ? 1.234 0.118 -0.707 1.00 97.44 87 SER A CA 1
ATOM 609 C C . SER A 1 87 ? -0.280 0.176 -0.489 1.00 97.44 87 SER A C 1
ATOM 611 O O . SER A 1 87 ? -0.741 0.222 0.653 1.00 97.44 87 SER A O 1
ATOM 613 N N . VAL A 1 88 ? -1.065 0.116 -1.570 1.00 97.38 88 VAL A N 1
ATOM 614 C CA . VAL A 1 88 ? -2.532 0.054 -1.503 1.00 97.38 88 VAL A CA 1
ATOM 615 C C . VAL A 1 88 ? -2.991 -1.215 -0.785 1.00 97.38 88 VAL A C 1
ATOM 617 O O . VAL A 1 88 ? -3.834 -1.121 0.103 1.00 97.38 88 VAL A O 1
ATOM 620 N N . GLY A 1 89 ? -2.399 -2.373 -1.088 1.00 97.12 89 GLY A N 1
ATOM 621 C CA . GLY A 1 89 ? -2.685 -3.629 -0.389 1.00 97.12 89 GLY A CA 1
ATOM 622 C C . GLY A 1 89 ? -2.392 -3.550 1.113 1.00 97.12 89 GLY A C 1
ATOM 623 O O . GLY A 1 89 ? -3.228 -3.932 1.928 1.00 97.12 89 GLY A O 1
ATOM 624 N N . GLY A 1 90 ? -1.253 -2.963 1.497 1.00 97.38 90 GLY A N 1
ATOM 625 C CA . GLY A 1 90 ? -0.906 -2.744 2.907 1.00 97.38 90 GLY A CA 1
ATOM 626 C C . GLY A 1 90 ? -1.877 -1.805 3.634 1.00 97.38 90 GLY A C 1
ATOM 627 O O . GLY A 1 90 ? -2.237 -2.045 4.790 1.00 97.38 90 GLY A O 1
ATOM 628 N N . ARG A 1 91 ? -2.358 -0.757 2.951 1.00 96.75 91 ARG A N 1
ATOM 629 C CA . ARG A 1 91 ? -3.414 0.123 3.477 1.00 96.75 91 ARG A CA 1
ATOM 630 C C . ARG A 1 91 ? -4.750 -0.607 3.611 1.00 96.75 91 ARG A C 1
ATOM 632 O O . ARG A 1 91 ? -5.415 -0.412 4.620 1.00 96.75 91 ARG A O 1
ATOM 639 N N . GLY A 1 92 ? -5.108 -1.460 2.650 1.00 97.75 92 GLY A N 1
ATOM 640 C CA . GLY A 1 92 ? -6.300 -2.313 2.714 1.00 97.75 92 GLY A CA 1
ATOM 641 C C . GLY A 1 92 ? -6.297 -3.197 3.961 1.00 97.75 92 GLY A C 1
ATOM 642 O O . GLY A 1 92 ? -7.203 -3.099 4.780 1.00 97.75 92 GLY A O 1
ATOM 643 N N . GLN A 1 93 ? -5.204 -3.929 4.191 1.00 97.44 93 GLN A N 1
ATOM 644 C CA . GLN A 1 93 ? -5.054 -4.771 5.383 1.00 97.44 93 GLN A CA 1
ATOM 645 C C . GLN A 1 93 ? -5.151 -3.973 6.695 1.00 97.44 93 GLN A C 1
ATOM 647 O O . GLN A 1 93 ? -5.703 -4.443 7.693 1.00 97.44 93 GLN A O 1
ATOM 652 N N . SER A 1 94 ? -4.602 -2.755 6.708 1.00 97.12 94 SER A N 1
ATOM 653 C CA . SER A 1 94 ? -4.670 -1.873 7.877 1.00 97.12 94 SER A CA 1
ATOM 654 C C . SER A 1 94 ? -6.099 -1.388 8.143 1.00 97.12 94 SER A C 1
ATOM 656 O O . SER A 1 94 ? -6.502 -1.296 9.301 1.00 97.12 94 SER A O 1
ATOM 658 N N . LEU A 1 95 ? -6.876 -1.107 7.091 1.00 98.06 95 LEU A N 1
ATOM 659 C CA . LEU A 1 95 ? -8.290 -0.741 7.207 1.00 98.06 95 LEU A CA 1
ATOM 660 C C . LEU A 1 95 ? -9.139 -1.902 7.729 1.00 98.06 95 LEU A C 1
ATOM 662 O O . LEU A 1 95 ? -9.967 -1.675 8.609 1.00 98.06 95 LEU A O 1
ATOM 666 N N . ASP A 1 96 ? -8.898 -3.124 7.257 1.00 97.94 96 ASP A N 1
ATOM 667 C CA . ASP A 1 96 ? -9.602 -4.316 7.745 1.00 97.94 96 ASP A CA 1
ATOM 668 C C . ASP A 1 96 ? -9.323 -4.538 9.238 1.00 97.94 96 ASP A C 1
ATOM 670 O O . ASP A 1 96 ? -10.246 -4.630 10.048 1.00 97.94 96 ASP A O 1
ATOM 674 N N . THR A 1 97 ? -8.049 -4.461 9.638 1.00 98.06 97 THR A N 1
ATOM 675 C CA . THR A 1 97 ? -7.643 -4.559 11.054 1.00 98.06 97 THR A CA 1
ATOM 676 C C . THR A 1 97 ? -8.292 -3.465 11.914 1.00 98.06 97 THR A C 1
ATOM 678 O O . THR A 1 97 ? -8.731 -3.710 13.044 1.00 98.06 97 THR A O 1
ATOM 681 N N . GLN A 1 98 ? -8.377 -2.238 11.391 1.00 97.81 98 GLN A N 1
ATOM 682 C CA . GLN A 1 98 ? -9.026 -1.128 12.085 1.00 97.81 98 GLN A CA 1
ATOM 683 C C . GLN A 1 98 ? -10.545 -1.330 12.196 1.00 97.81 98 GLN A C 1
ATOM 685 O O . GLN A 1 98 ? -11.132 -0.969 13.217 1.00 97.81 98 GLN A O 1
ATOM 690 N N . SER A 1 99 ? -11.182 -1.913 11.180 1.00 98.19 99 SER A N 1
ATOM 691 C CA . SER A 1 99 ? -12.607 -2.258 11.186 1.00 98.19 99 SER A CA 1
ATOM 692 C C . SER A 1 99 ? -12.928 -3.273 12.287 1.00 98.19 99 SER A C 1
ATOM 694 O O . SER A 1 99 ? -13.811 -3.020 13.109 1.00 98.19 99 SER A O 1
ATOM 696 N N . ASP A 1 100 ? -12.146 -4.351 12.389 1.00 97.94 100 ASP A N 1
ATOM 697 C CA . ASP A 1 100 ? -12.295 -5.378 13.432 1.00 97.94 100 ASP A CA 1
ATOM 698 C C . ASP A 1 100 ? -12.081 -4.801 14.840 1.00 97.94 100 ASP A C 1
ATOM 700 O O . ASP A 1 100 ? -12.820 -5.092 15.790 1.00 97.94 100 ASP A O 1
ATOM 704 N N . THR A 1 101 ? -11.099 -3.906 14.975 1.00 97.94 101 THR A N 1
ATOM 705 C CA . THR A 1 101 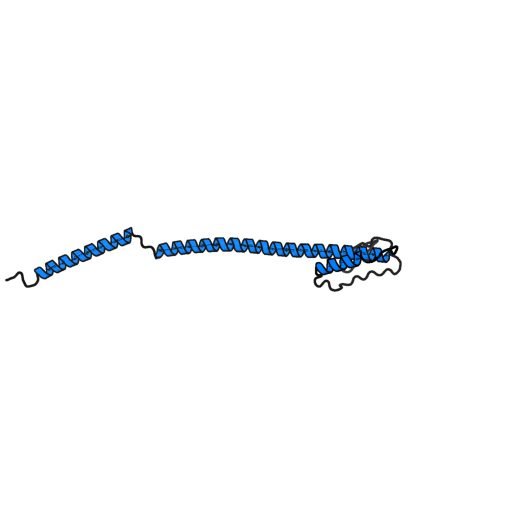? -10.844 -3.177 16.224 1.00 97.94 101 THR A CA 1
ATOM 706 C C . THR A 1 101 ? -12.036 -2.292 16.601 1.00 97.94 101 THR A C 1
ATOM 708 O O . THR A 1 101 ? -12.473 -2.284 17.752 1.00 97.94 101 THR A O 1
ATOM 711 N N . ASN A 1 102 ? -12.618 -1.581 15.633 1.00 97.94 102 ASN A N 1
ATOM 712 C CA . ASN A 1 102 ? -13.788 -0.738 15.866 1.00 97.94 102 ASN A CA 1
ATOM 713 C C . ASN A 1 102 ? -15.014 -1.567 16.270 1.00 97.94 102 ASN A C 1
ATOM 715 O O . ASN A 1 102 ? -15.729 -1.177 17.193 1.00 97.94 102 ASN A O 1
ATOM 719 N N . GLN A 1 103 ? -15.243 -2.723 15.639 1.00 97.81 103 GLN A N 1
ATOM 720 C CA . GLN A 1 103 ? -16.313 -3.644 16.039 1.00 97.81 103 GLN A CA 1
ATOM 721 C C . GLN A 1 103 ? -16.117 -4.144 17.475 1.00 97.81 103 GLN A C 1
ATOM 723 O O . GLN A 1 103 ? -17.066 -4.161 18.262 1.00 97.81 103 GLN A O 1
ATOM 728 N N . SER A 1 104 ? -14.876 -4.461 17.848 1.00 97.56 104 SER A N 1
ATOM 729 C CA . SER A 1 104 ? -14.524 -4.855 19.215 1.00 97.56 104 SER A CA 1
ATOM 730 C C . SER A 1 104 ? -14.805 -3.734 20.223 1.00 97.56 104 SER A C 1
ATOM 732 O O . SER A 1 104 ? -15.377 -3.989 21.284 1.00 97.56 104 SER A O 1
ATOM 734 N N . PHE A 1 105 ? -14.492 -2.478 19.884 1.00 97.75 105 PHE A N 1
ATOM 735 C CA . PHE A 1 105 ? -14.833 -1.329 20.727 1.00 97.75 105 PHE A CA 1
ATOM 736 C C . PHE A 1 105 ? -16.337 -1.103 20.850 1.00 97.75 105 PHE A C 1
ATOM 738 O O . PHE A 1 105 ? -16.817 -0.804 21.942 1.00 97.75 105 PHE A O 1
ATOM 745 N N . VAL A 1 106 ? -17.097 -1.260 19.764 1.00 97.94 106 VAL A N 1
ATOM 746 C CA . VAL A 1 106 ? -18.564 -1.162 19.808 1.00 97.94 106 VAL A CA 1
ATOM 747 C C . VAL A 1 106 ? -19.138 -2.218 20.751 1.00 97.94 106 VAL A C 1
ATOM 749 O O . VAL A 1 106 ? -19.985 -1.892 21.587 1.00 97.94 106 VAL A O 1
ATOM 752 N N . LEU A 1 107 ? -18.648 -3.457 20.679 1.00 97.06 107 LEU A N 1
ATOM 753 C CA . LEU A 1 107 ? -19.080 -4.530 21.570 1.00 97.06 107 LEU A CA 1
ATOM 754 C C . LEU A 1 107 ? -18.724 -4.233 23.033 1.00 97.06 107 LEU A C 1
ATOM 756 O O . LEU A 1 107 ? -19.598 -4.304 23.896 1.00 97.06 107 LEU A O 1
ATOM 760 N N . ALA A 1 108 ? -17.479 -3.841 23.308 1.00 96.44 108 ALA A N 1
ATOM 761 C CA . ALA A 1 108 ? -17.022 -3.515 24.659 1.00 96.44 108 ALA A CA 1
ATOM 762 C C . ALA A 1 108 ? -17.798 -2.332 25.264 1.00 96.44 108 ALA A C 1
ATOM 764 O O . ALA A 1 108 ? -18.203 -2.374 26.428 1.00 96.44 108 ALA A O 1
ATOM 765 N N . ASN A 1 109 ? -18.074 -1.297 24.465 1.00 95.81 109 ASN A N 1
ATOM 766 C CA . ASN A 1 109 ? -18.894 -0.161 24.884 1.00 95.81 109 ASN A CA 1
ATOM 767 C C . ASN A 1 109 ? -20.343 -0.570 25.145 1.00 95.81 109 ASN A C 1
ATOM 769 O O . ASN A 1 109 ? -20.945 -0.072 26.092 1.00 95.81 109 ASN A O 1
ATOM 773 N N . THR A 1 110 ? -20.899 -1.473 24.336 1.00 94.62 110 THR A N 1
ATOM 774 C CA . THR A 1 110 ? -22.256 -1.999 24.540 1.00 94.62 110 THR A CA 1
ATOM 775 C C . THR A 1 110 ? -22.330 -2.809 25.832 1.00 94.62 110 THR A C 1
ATOM 777 O O . THR A 1 110 ? -23.213 -2.565 26.646 1.00 94.62 110 THR A O 1
ATOM 780 N N . GLN A 1 111 ? -21.365 -3.700 26.080 1.00 93.12 111 GLN A N 1
ATOM 781 C CA . GLN A 1 111 ? -21.277 -4.466 27.328 1.00 93.12 111 GLN A CA 1
ATOM 782 C C . GLN A 1 111 ? -21.124 -3.556 28.549 1.00 93.12 111 GLN A C 1
ATOM 784 O O . GLN A 1 111 ? -21.824 -3.734 29.543 1.00 93.12 111 GLN A O 1
ATOM 789 N N . THR A 1 112 ? -20.249 -2.552 28.459 1.00 91.75 112 THR A N 1
ATOM 790 C CA . THR A 1 112 ? -20.040 -1.582 29.541 1.00 91.75 112 THR A CA 1
ATOM 791 C C . THR A 1 112 ? -21.303 -0.764 29.794 1.00 91.75 112 THR A C 1
ATOM 793 O O . THR A 1 112 ? -21.694 -0.596 30.945 1.00 91.75 112 THR A O 1
ATOM 796 N N . GLN A 1 113 ? -21.978 -0.294 28.738 1.00 91.31 113 GLN A N 1
ATOM 797 C CA . GLN A 1 113 ? -23.252 0.415 28.862 1.00 91.31 113 GLN A CA 1
ATOM 798 C C . GLN A 1 113 ? -24.330 -0.456 29.501 1.00 91.31 113 GLN A C 1
ATOM 800 O O . GLN A 1 113 ? -25.015 0.019 30.401 1.00 91.31 113 GLN A O 1
ATOM 805 N N . SER A 1 114 ? -24.465 -1.715 29.087 1.00 89.88 114 SER A N 1
ATOM 806 C CA . SER A 1 114 ? -25.415 -2.634 29.712 1.00 89.88 114 SER A CA 1
ATOM 807 C C . SER A 1 114 ? -25.094 -2.859 31.186 1.00 89.88 114 SER A C 1
ATOM 809 O O . SER A 1 114 ? -25.990 -2.759 32.012 1.00 89.88 114 SER A O 1
ATOM 811 N N . ALA A 1 115 ? -23.823 -3.040 31.554 1.00 86.44 115 ALA A N 1
ATOM 812 C CA . ALA A 1 115 ? -23.430 -3.235 32.951 1.00 86.44 115 ALA A CA 1
ATOM 813 C C . ALA A 1 115 ? -23.756 -2.039 33.870 1.00 86.44 115 ALA A C 1
ATOM 815 O O . ALA A 1 115 ? -23.968 -2.236 35.064 1.00 86.44 115 ALA A O 1
ATOM 816 N N . ILE A 1 116 ? -23.787 -0.807 33.341 1.00 86.25 116 ILE A N 1
ATOM 817 C CA . ILE A 1 116 ? -24.092 0.402 34.134 1.00 86.25 116 ILE A CA 1
ATOM 818 C C . ILE A 1 116 ? -25.546 0.871 34.017 1.00 86.25 116 ILE A C 1
ATOM 820 O O . ILE A 1 116 ? -26.049 1.528 34.927 1.00 86.25 116 ILE A O 1
ATOM 824 N N . ARG A 1 117 ? -26.212 0.602 32.890 1.00 78.81 117 ARG A N 1
ATOM 825 C CA . ARG A 1 117 ? -27.569 1.085 32.601 1.00 78.81 117 ARG A CA 1
ATOM 826 C C . ARG A 1 117 ? -28.618 0.040 32.929 1.00 78.81 117 ARG A C 1
ATOM 828 O O . ARG A 1 117 ? -29.675 0.380 33.463 1.00 78.81 117 ARG A O 1
ATOM 835 N N . ASP A 1 118 ? -28.352 -1.207 32.568 1.00 78.75 118 ASP A N 1
ATOM 836 C CA . ASP A 1 118 ? -29.337 -2.264 32.677 1.00 78.75 118 ASP A CA 1
ATOM 837 C C . ASP A 1 118 ? -29.321 -2.757 34.126 1.00 78.75 118 ASP A C 1
ATOM 839 O O . ASP A 1 118 ? -28.398 -3.418 34.593 1.00 78.75 118 ASP A O 1
ATOM 843 N N . SER A 1 119 ? -30.340 -2.344 34.878 1.00 71.19 119 SER A N 1
ATOM 844 C CA . SER A 1 119 ? -30.552 -2.834 36.236 1.00 71.19 119 SER A CA 1
ATOM 845 C C . SER A 1 119 ? -31.105 -4.254 36.161 1.00 71.19 119 SER A C 1
ATOM 847 O O . SER A 1 119 ? -32.037 -4.498 35.391 1.00 71.19 119 SER A O 1
ATOM 849 N N . ASP A 1 120 ? -30.579 -5.178 36.966 1.00 77.06 120 ASP A N 1
ATOM 850 C CA . ASP A 1 120 ? -31.137 -6.527 37.048 1.00 77.06 120 ASP A CA 1
ATOM 851 C C . ASP A 1 120 ? -32.605 -6.434 37.496 1.00 77.06 120 ASP A C 1
ATOM 853 O O . ASP A 1 120 ? -32.921 -5.963 38.595 1.00 77.06 120 ASP A O 1
ATOM 857 N N . ALA A 1 121 ? -33.519 -6.852 36.618 1.00 74.81 121 ALA A N 1
ATOM 858 C CA . ALA A 1 121 ? -34.951 -6.792 36.867 1.00 74.81 121 ALA A CA 1
ATOM 859 C C . ALA A 1 121 ? -35.337 -7.543 38.153 1.00 74.81 121 ALA A C 1
ATOM 861 O O . ALA A 1 121 ? -36.255 -7.109 38.849 1.00 74.81 121 ALA A O 1
ATOM 862 N N . ALA A 1 122 ? -34.625 -8.617 38.512 1.00 75.38 122 ALA A N 1
ATOM 863 C CA . ALA A 1 122 ? -34.874 -9.355 39.745 1.00 75.38 122 ALA A CA 1
ATOM 864 C C . ALA A 1 122 ? -34.516 -8.527 40.991 1.00 75.38 122 ALA A C 1
ATOM 866 O O . ALA A 1 122 ? -35.285 -8.487 41.958 1.00 75.38 122 ALA A O 1
ATOM 867 N N . GLU A 1 123 ? -33.392 -7.810 40.962 1.00 80.44 123 GLU A N 1
ATOM 868 C CA . GLU A 1 123 ? -32.963 -6.953 42.069 1.00 80.44 123 GLU A CA 1
ATOM 869 C C . GLU A 1 123 ? -33.858 -5.713 42.204 1.00 80.44 123 GLU A C 1
ATOM 871 O O . GLU A 1 123 ? -34.300 -5.377 43.307 1.00 80.44 123 GLU A O 1
ATOM 876 N N . VAL A 1 124 ? -34.209 -5.068 41.084 1.00 85.94 124 VAL A N 1
ATOM 877 C CA . VAL A 1 124 ? -35.117 -3.910 41.085 1.00 85.94 124 VAL A CA 1
ATOM 878 C C . VAL A 1 124 ? -36.501 -4.293 41.601 1.00 85.94 124 VAL A C 1
ATOM 880 O O . VAL A 1 124 ? -37.045 -3.568 42.436 1.00 85.94 124 VAL A O 1
ATOM 883 N N . MET A 1 125 ? -37.055 -5.427 41.161 1.00 85.38 125 MET A N 1
ATOM 884 C CA . MET A 1 125 ? -38.356 -5.911 41.633 1.00 85.38 125 MET A CA 1
ATOM 885 C C . MET A 1 125 ? -38.318 -6.241 43.124 1.00 85.38 125 MET A C 1
ATOM 887 O O . MET A 1 125 ? -39.197 -5.804 43.860 1.00 85.38 125 MET A O 1
ATOM 891 N N . THR A 1 126 ? -37.269 -6.915 43.600 1.00 88.62 126 THR A N 1
ATOM 892 C CA . THR A 1 126 ? -37.115 -7.237 45.028 1.00 88.62 126 THR A CA 1
ATOM 893 C C . THR A 1 126 ? -37.039 -5.970 45.879 1.00 88.62 126 THR A C 1
ATOM 895 O O . THR A 1 126 ? -37.756 -5.838 46.875 1.00 88.62 126 THR A O 1
ATOM 898 N N . ARG A 1 127 ? -36.225 -4.990 45.466 1.00 89.06 127 ARG A N 1
ATOM 899 C CA . ARG A 1 127 ? -36.112 -3.700 46.156 1.00 89.06 127 ARG A CA 1
ATOM 900 C C . ARG A 1 127 ? -37.435 -2.935 46.141 1.00 89.06 127 ARG A C 1
ATOM 902 O O . ARG A 1 127 ? -37.812 -2.372 47.168 1.00 89.06 127 ARG A O 1
ATOM 909 N N . LEU A 1 128 ? -38.150 -2.935 45.016 1.00 92.75 128 LEU A N 1
ATOM 910 C CA . LEU A 1 128 ? -39.458 -2.295 44.894 1.00 92.75 128 LEU A CA 1
ATOM 911 C C . LEU A 1 128 ? -40.491 -2.953 45.814 1.00 92.75 128 LEU A C 1
ATOM 913 O O . LEU A 1 128 ? -41.182 -2.247 46.545 1.00 92.75 128 LEU A O 1
ATOM 917 N N . THR A 1 129 ? -40.575 -4.284 45.839 1.00 93.88 129 THR A N 1
ATOM 918 C CA . THR A 1 129 ? -41.482 -5.016 46.735 1.00 93.88 129 THR A CA 1
ATOM 919 C C . THR A 1 129 ? -41.166 -4.725 48.201 1.00 93.88 129 THR A C 1
ATOM 921 O O . THR A 1 129 ? -42.078 -4.496 48.997 1.00 93.88 129 THR A O 1
ATOM 924 N N . LEU A 1 130 ? -39.884 -4.659 48.568 1.00 94.50 130 LEU A N 1
ATOM 925 C CA . LEU A 1 130 ? -39.461 -4.340 49.932 1.00 94.50 130 LEU A CA 1
ATOM 926 C C . LEU A 1 130 ? -39.839 -2.898 50.316 1.00 94.50 130 LEU A C 1
ATOM 928 O O . LEU A 1 130 ? -40.379 -2.668 51.398 1.00 94.50 130 LEU A O 1
ATOM 932 N N . GLN A 1 131 ? -39.654 -1.936 49.407 1.00 93.75 131 GLN A N 1
ATOM 933 C CA . GLN A 1 131 ? -40.105 -0.550 49.586 1.00 93.75 131 GLN A CA 1
ATOM 934 C C . GLN A 1 131 ? -41.634 -0.433 49.685 1.00 93.75 131 GLN A C 1
ATOM 936 O O . GLN A 1 131 ? -42.130 0.293 50.545 1.00 93.75 131 GLN A O 1
ATOM 941 N N . GLN A 1 132 ? -42.391 -1.168 48.866 1.00 94.56 132 GLN A N 1
ATOM 942 C CA . GLN A 1 132 ? -43.856 -1.219 48.943 1.00 94.56 132 GLN A CA 1
ATOM 943 C C . GLN A 1 132 ? -44.335 -1.813 50.271 1.00 94.56 132 GLN A C 1
ATOM 945 O O . GLN A 1 132 ? -45.249 -1.272 50.890 1.00 94.56 132 GLN A O 1
ATOM 950 N N . THR A 1 133 ? -43.684 -2.878 50.742 1.00 94.56 133 THR A N 1
ATOM 951 C CA . THR A 1 133 ? -43.998 -3.514 52.030 1.00 94.56 133 THR A CA 1
ATOM 952 C C . THR A 1 133 ? -43.738 -2.553 53.187 1.00 94.56 133 THR A C 1
ATOM 954 O O . THR A 1 133 ? -44.583 -2.400 54.068 1.00 94.56 133 THR A O 1
ATOM 957 N N . MET A 1 134 ? -42.602 -1.844 53.168 1.00 93.75 134 MET A N 1
ATOM 958 C CA . MET A 1 134 ? -42.309 -0.809 54.163 1.00 93.75 134 MET A CA 1
ATOM 959 C C . MET A 1 134 ? -43.335 0.325 54.122 1.00 93.75 134 MET A C 1
ATOM 961 O O . MET A 1 134 ? -43.824 0.729 55.173 1.00 93.75 134 MET A O 1
ATOM 965 N N . LEU A 1 135 ? -43.716 0.797 52.931 1.00 93.88 135 LEU A N 1
ATOM 966 C CA . LEU A 1 135 ? -44.730 1.839 52.776 1.00 93.88 135 LEU A CA 1
ATOM 967 C C . LEU A 1 135 ? -46.079 1.410 53.373 1.00 93.88 135 LEU A C 1
ATOM 969 O O . LEU A 1 135 ? -46.690 2.172 54.122 1.00 93.88 135 LEU A O 1
ATOM 973 N N . GLN A 1 136 ? -46.523 0.185 53.092 1.00 91.62 136 GLN A N 1
ATOM 974 C CA . GLN A 1 136 ? -47.749 -0.376 53.665 1.00 91.62 136 GLN A CA 1
ATOM 975 C C . GLN A 1 136 ? -47.657 -0.497 55.192 1.00 91.62 136 GLN A C 1
ATOM 977 O O . GLN A 1 136 ? -48.591 -0.116 55.900 1.00 91.62 136 GLN A O 1
ATOM 982 N N . ALA A 1 137 ? -46.522 -0.966 55.716 1.00 92.06 137 ALA A N 1
ATOM 983 C CA . ALA A 1 137 ? -46.293 -1.060 57.154 1.00 92.06 137 ALA A CA 1
ATOM 984 C C . ALA A 1 137 ? -46.319 0.321 57.833 1.00 92.06 137 ALA A C 1
ATOM 986 O O . ALA A 1 137 ? -46.964 0.480 58.871 1.00 92.06 137 ALA A O 1
ATOM 987 N N . SER A 1 138 ? -45.691 1.341 57.236 1.00 91.38 138 SER A N 1
ATOM 988 C CA . SER A 1 138 ? -45.737 2.722 57.731 1.00 91.38 138 SER A CA 1
ATOM 989 C C . SER A 1 138 ? -47.154 3.300 57.714 1.00 91.38 138 SER A C 1
ATOM 991 O O . SER A 1 138 ? -47.543 3.965 58.673 1.00 91.38 138 SER A O 1
ATOM 993 N N . GLN A 1 139 ? -47.955 3.015 56.681 1.00 91.06 139 GLN A N 1
ATOM 994 C CA . GLN A 1 139 ? -49.365 3.426 56.622 1.00 91.06 139 GLN A CA 1
ATOM 995 C C . GLN A 1 139 ? -50.203 2.758 57.723 1.00 91.06 139 GLN A C 1
ATOM 997 O O . GLN A 1 139 ? -51.001 3.426 58.384 1.00 91.06 139 GLN A O 1
ATOM 1002 N N . LEU A 1 140 ? -49.993 1.460 57.969 1.00 89.94 140 LEU A N 1
ATOM 1003 C CA . LEU A 1 140 ? -50.676 0.728 59.039 1.00 89.94 140 LEU A CA 1
ATOM 1004 C C . LEU A 1 140 ? -50.284 1.266 60.425 1.00 89.94 140 LEU A C 1
ATOM 1006 O O . LEU A 1 140 ? -51.150 1.491 61.271 1.00 89.94 140 LEU A O 1
ATOM 1010 N N . ALA A 1 141 ? -48.990 1.510 60.649 1.00 85.06 141 ALA A N 1
ATOM 1011 C CA . ALA A 1 141 ? -48.481 2.081 61.892 1.00 85.06 141 ALA A CA 1
ATOM 1012 C C . ALA A 1 141 ? -49.036 3.492 62.133 1.00 85.06 141 ALA A C 1
ATOM 1014 O O . ALA A 1 141 ? -49.496 3.787 63.235 1.00 85.06 141 ALA A O 1
ATOM 1015 N N . PHE A 1 142 ? -49.077 4.338 61.099 1.00 87.06 142 PHE A N 1
ATOM 1016 C CA . PHE A 1 142 ? -49.692 5.663 61.174 1.00 87.06 142 PHE A CA 1
ATOM 1017 C C . PHE A 1 142 ? -51.183 5.581 61.527 1.00 87.06 142 PHE A C 1
ATOM 1019 O O . PHE A 1 142 ? -51.629 6.280 62.432 1.00 87.06 142 PHE A O 1
ATOM 1026 N N . SER A 1 143 ? -51.944 4.682 60.891 1.00 84.12 143 SER A N 1
ATOM 1027 C CA . SER A 1 143 ? -53.363 4.462 61.213 1.00 84.12 143 SER A CA 1
ATOM 1028 C C . SER A 1 143 ? -53.569 4.010 62.665 1.00 84.12 143 SER A C 1
ATOM 1030 O O . SER A 1 143 ? -54.438 4.536 63.361 1.00 84.12 143 SER A O 1
ATOM 1032 N N . LYS A 1 144 ? -52.730 3.091 63.162 1.00 79.81 144 LYS A N 1
ATOM 1033 C CA . LYS A 1 144 ? -52.767 2.629 64.559 1.00 79.81 144 LYS A CA 1
ATOM 1034 C C . LYS A 1 144 ? -52.429 3.742 65.554 1.00 79.81 144 LYS A C 1
ATOM 1036 O O . LYS A 1 144 ? -53.109 3.866 66.567 1.00 79.81 144 LYS A O 1
ATOM 1041 N N . ILE A 1 145 ? -51.422 4.569 65.270 1.00 78.94 145 ILE A N 1
ATOM 1042 C CA . ILE A 1 145 ? -51.059 5.717 66.117 1.00 78.94 145 ILE A CA 1
ATOM 1043 C C . ILE A 1 145 ? -52.165 6.780 66.090 1.00 78.94 145 ILE A C 1
ATOM 1045 O O . ILE A 1 145 ? -52.534 7.293 67.143 1.00 78.94 145 ILE A O 1
ATOM 1049 N N . ALA A 1 146 ? -52.750 7.066 64.924 1.00 74.56 146 ALA A N 1
ATOM 1050 C CA . ALA A 1 146 ? -53.872 7.993 64.795 1.00 74.56 146 ALA A CA 1
ATOM 1051 C C . ALA A 1 146 ? -55.123 7.524 65.568 1.00 74.56 146 ALA A C 1
ATOM 1053 O O . ALA A 1 146 ? -55.820 8.355 66.135 1.00 74.56 146 ALA A O 1
ATOM 1054 N N . GLN A 1 147 ? -55.380 6.212 65.666 1.00 68.06 147 GLN A N 1
ATOM 1055 C CA . GLN A 1 147 ? -56.451 5.649 66.509 1.00 68.06 147 GLN A CA 1
ATOM 1056 C C . GLN A 1 147 ? -56.159 5.739 68.020 1.00 68.06 147 GLN A C 1
ATOM 1058 O O . GLN A 1 147 ? -57.087 5.821 68.822 1.00 68.06 147 GLN A O 1
ATOM 1063 N N . LEU A 1 148 ? -54.884 5.731 68.424 1.00 65.75 148 LEU A N 1
ATOM 1064 C CA . LEU A 1 148 ? -54.460 5.942 69.818 1.00 65.75 148 LEU A CA 1
ATOM 1065 C C . LEU A 1 148 ? -54.419 7.435 70.199 1.00 65.75 148 LEU A C 1
ATOM 1067 O O . LEU A 1 148 ? -54.448 7.776 71.383 1.00 65.75 148 LEU A O 1
ATOM 1071 N N . GLY A 1 149 ? -54.380 8.326 69.205 1.00 61.12 149 GLY A N 1
ATOM 1072 C CA . GLY A 1 149 ? -54.495 9.770 69.356 1.00 61.12 149 GLY A CA 1
ATOM 1073 C C . GLY A 1 149 ? -55.937 10.222 69.602 1.00 61.12 149 GLY A C 1
ATOM 1074 O O . GLY A 1 149 ? -56.770 10.234 68.706 1.00 61.12 149 GLY A O 1
ATOM 1075 N N . LEU A 1 150 ? -56.205 10.649 70.835 1.00 54.44 150 LEU A N 1
ATOM 1076 C CA . LEU A 1 150 ? -57.253 11.596 71.248 1.00 54.44 150 LEU A CA 1
ATOM 1077 C C . LEU A 1 150 ? -58.747 11.279 70.990 1.00 54.44 150 LEU A C 1
ATOM 1079 O O . LEU A 1 150 ? -59.571 12.096 71.379 1.00 54.44 150 LEU A O 1
ATOM 1083 N N . PHE A 1 151 ? -59.143 10.120 70.451 1.00 57.25 151 PHE A N 1
ATOM 1084 C CA . PHE A 1 151 ? -60.579 9.762 70.368 1.00 57.25 151 PHE A CA 1
ATOM 1085 C C . PHE A 1 151 ? -60.979 8.433 71.016 1.00 57.25 151 PHE A C 1
ATOM 1087 O O . PHE A 1 151 ? -62.165 8.141 71.089 1.00 57.25 151 PHE A O 1
ATOM 1094 N N . ASN A 1 152 ? -60.041 7.662 71.576 1.00 50.34 152 ASN A N 1
ATOM 1095 C CA . ASN A 1 152 ? -60.370 6.407 72.272 1.00 50.34 152 ASN A CA 1
ATOM 1096 C C . ASN A 1 152 ? -60.493 6.556 73.804 1.00 50.34 152 ASN A C 1
ATOM 1098 O O . ASN A 1 152 ? -60.302 5.594 74.547 1.00 50.34 152 ASN A O 1
ATOM 1102 N N . LYS A 1 153 ? -60.727 7.782 74.289 1.00 48.94 153 LYS A N 1
ATOM 1103 C CA . LYS A 1 153 ? -60.889 8.104 75.718 1.00 48.94 153 LYS A CA 1
ATOM 1104 C C . LYS A 1 153 ? -62.106 8.995 76.010 1.00 48.94 153 LYS A C 1
ATOM 1106 O O . LYS A 1 153 ? -62.078 9.772 76.963 1.00 48.94 153 LYS A O 1
ATOM 1111 N N . VAL A 1 154 ? -63.167 8.855 75.216 1.00 45.94 154 VAL A N 1
ATOM 1112 C CA . VAL A 1 154 ? -64.527 9.233 75.627 1.00 45.94 154 VAL A CA 1
ATOM 1113 C C . VAL A 1 154 ? -65.423 8.021 75.450 1.00 45.94 154 VAL A C 1
ATOM 1115 O O . VAL A 1 154 ? -65.310 7.392 74.376 1.00 45.94 154 VAL A O 1
#

Radius of gyration: 45.57 Å; chains: 1; bounding box: 104×24×120 Å

pLDDT: mean 82.72, std 12.7, range [43.47, 98.19]

Foldseek 3Di:
DDDPQWDDDPNDIDGHPDDDDPPDDDDPDPPDPPDDDLVVLVVQLVVLVPDDPPPPPVSVVVNVVSVVVSVVNVVVVVVVVVVVVVVVVVVVVVVVVVVVVVVVVVVVVVVVCCVVPPDDPVVVVVVVVVVVVVVVVVVVVVVVVVVVPDDPPD

Sequence (154 aa):
TLAGNVATASGVSFTLNGAVAANDQFSIAVNTHETQNVLDTVNQLRTALNTPTDGDNIAIQKLNASLASAIGNLASGTDQLTSALSSVGGRGQSLDTQSDTNQSFVLANTQTQSAIRDSDAAEVMTRLTLQQTMLQASQLAFSKIAQLGLFNKV